Protein AF-A0A062C0X7-F1 (afdb_monomer)

Structure (mmCIF, N/CA/C/O backbone):
data_AF-A0A062C0X7-F1
#
_entry.id   AF-A0A062C0X7-F1
#
loop_
_atom_site.group_PDB
_atom_site.id
_atom_site.type_symbol
_atom_site.label_atom_id
_atom_site.label_alt_id
_atom_site.label_comp_id
_atom_site.label_asym_id
_atom_site.label_entity_id
_atom_site.label_seq_id
_atom_site.pdbx_PDB_ins_code
_atom_site.Cartn_x
_atom_site.Cartn_y
_atom_site.Cartn_z
_atom_site.occupancy
_atom_site.B_iso_or_equiv
_atom_site.auth_seq_id
_atom_site.auth_comp_id
_atom_site.auth_asym_id
_atom_site.auth_atom_id
_atom_site.pdbx_PDB_model_num
ATOM 1 N N . MET A 1 1 ? 6.723 -10.544 23.590 1.00 37.66 1 MET A N 1
ATOM 2 C CA . MET A 1 1 ? 6.795 -9.150 24.077 1.00 37.66 1 MET A CA 1
ATOM 3 C C . MET A 1 1 ? 6.957 -8.246 22.869 1.00 37.66 1 MET A C 1
ATOM 5 O O . MET A 1 1 ? 8.029 -8.246 22.276 1.00 37.66 1 MET A O 1
ATOM 9 N N . LEU A 1 2 ? 5.898 -7.545 22.465 1.00 44.78 2 LEU A N 1
ATOM 10 C CA . LEU A 1 2 ? 5.994 -6.515 21.433 1.00 44.78 2 LEU A CA 1
ATOM 11 C C . LEU A 1 2 ? 6.713 -5.328 22.083 1.00 44.78 2 LEU A C 1
ATOM 13 O O . LEU A 1 2 ? 6.116 -4.580 22.854 1.00 44.78 2 LEU A O 1
ATOM 17 N N . LYS A 1 3 ? 8.029 -5.214 21.879 1.00 45.06 3 LYS A N 1
ATOM 18 C CA . LYS A 1 3 ? 8.719 -3.969 22.209 1.00 45.06 3 LYS A CA 1
ATOM 19 C C . LYS A 1 3 ? 8.150 -2.934 21.256 1.00 45.06 3 LYS A C 1
ATOM 21 O O . LYS A 1 3 ? 8.408 -3.024 20.059 1.00 45.06 3 LYS A O 1
ATOM 26 N N . SER A 1 4 ? 7.370 -2.006 21.799 1.00 49.19 4 SER A N 1
ATOM 27 C CA . SER A 1 4 ? 7.008 -0.742 21.176 1.00 49.19 4 SER A CA 1
ATOM 28 C C . SER A 1 4 ? 8.293 -0.029 20.756 1.00 49.19 4 SER A C 1
ATOM 30 O O . SER A 1 4 ? 8.826 0.800 21.486 1.00 49.19 4 SER A O 1
ATOM 32 N N . LYS A 1 5 ? 8.858 -0.416 19.609 1.00 49.34 5 LYS A N 1
ATOM 33 C CA . LYS A 1 5 ? 9.753 0.449 18.865 1.00 49.34 5 LYS A CA 1
ATOM 34 C C . LYS A 1 5 ? 8.842 1.542 18.360 1.00 49.34 5 LYS A C 1
ATOM 36 O O . LYS A 1 5 ? 7.979 1.301 17.522 1.00 49.34 5 LYS A O 1
ATOM 41 N N . GLU A 1 6 ? 8.978 2.688 19.003 1.00 50.28 6 GLU A N 1
ATOM 42 C CA . GLU A 1 6 ? 8.468 3.969 18.559 1.00 50.28 6 GLU A CA 1
ATOM 43 C C . GLU A 1 6 ? 8.506 3.992 17.031 1.00 50.28 6 GLU A C 1
ATOM 45 O O . GLU A 1 6 ? 9.570 3.823 16.433 1.00 50.28 6 GLU A O 1
ATOM 50 N N . TYR A 1 7 ? 7.333 4.096 16.405 1.00 51.78 7 TYR A N 1
ATOM 51 C CA . TYR A 1 7 ? 7.237 4.347 14.978 1.00 51.78 7 TYR A CA 1
ATOM 52 C C . TYR A 1 7 ? 8.025 5.627 14.703 1.00 51.78 7 TYR A C 1
ATOM 54 O O . TYR A 1 7 ? 7.555 6.725 14.995 1.00 51.78 7 TYR A O 1
ATOM 62 N N . GLN A 1 8 ? 9.259 5.486 14.220 1.00 49.91 8 GLN A N 1
ATOM 63 C CA . GLN A 1 8 ? 10.068 6.627 13.835 1.00 49.91 8 GLN A CA 1
ATOM 64 C C . GLN A 1 8 ? 9.424 7.228 12.593 1.00 49.91 8 GLN A C 1
ATOM 66 O O . GLN A 1 8 ? 9.291 6.576 11.557 1.00 49.91 8 GLN A O 1
ATOM 71 N N . LEU A 1 9 ? 8.972 8.471 12.737 1.00 52.47 9 LEU A N 1
ATOM 72 C CA . LEU A 1 9 ? 8.406 9.265 11.662 1.00 52.47 9 LEU A CA 1
ATOM 73 C C . LEU A 1 9 ? 9.461 9.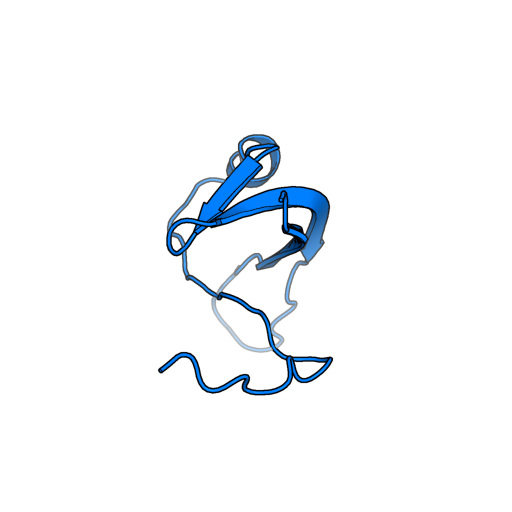375 10.546 1.00 52.47 9 LEU A C 1
ATOM 75 O O . LEU A 1 9 ? 10.433 10.110 10.693 1.00 52.47 9 LEU A O 1
ATOM 79 N N . GLY A 1 10 ? 9.302 8.602 9.471 1.00 57.47 10 GLY A N 1
ATOM 80 C CA . GLY A 1 10 ? 10.243 8.581 8.346 1.00 57.47 10 GLY A CA 1
ATOM 81 C C . GLY A 1 10 ? 10.611 7.194 7.815 1.00 57.47 10 GLY A C 1
ATOM 82 O O . GLY A 1 10 ? 11.080 7.117 6.684 1.00 57.47 10 GLY A O 1
ATOM 83 N N . THR A 1 11 ? 10.360 6.112 8.561 1.00 67.06 11 THR A N 1
ATOM 84 C CA . THR A 1 11 ? 10.640 4.741 8.088 1.00 67.06 11 THR A CA 1
ATOM 85 C C . THR A 1 11 ? 9.345 4.036 7.672 1.00 67.06 11 THR A C 1
ATOM 87 O O . THR A 1 11 ? 8.391 4.040 8.460 1.00 67.06 11 THR A O 1
ATOM 90 N N . PRO A 1 12 ? 9.268 3.430 6.469 1.00 67.19 12 PRO A N 1
ATOM 91 C CA . PRO A 1 12 ? 8.098 2.658 6.071 1.00 67.19 12 PRO A CA 1
ATOM 92 C C . PRO A 1 12 ? 7.884 1.475 7.024 1.00 67.19 12 PRO A C 1
ATOM 94 O O . PRO A 1 12 ? 8.823 0.812 7.457 1.00 67.19 12 PRO A O 1
ATOM 97 N N . LEU A 1 13 ? 6.619 1.224 7.359 1.00 73.75 13 LEU A N 1
ATOM 98 C CA . LEU A 1 13 ? 6.191 0.122 8.231 1.00 73.75 13 LEU A CA 1
ATOM 99 C C . LEU A 1 13 ? 6.501 -1.248 7.602 1.00 73.75 13 LEU A C 1
ATOM 101 O O . LEU A 1 13 ? 6.730 -2.229 8.308 1.00 73.75 13 LEU A O 1
ATOM 105 N N . PHE A 1 14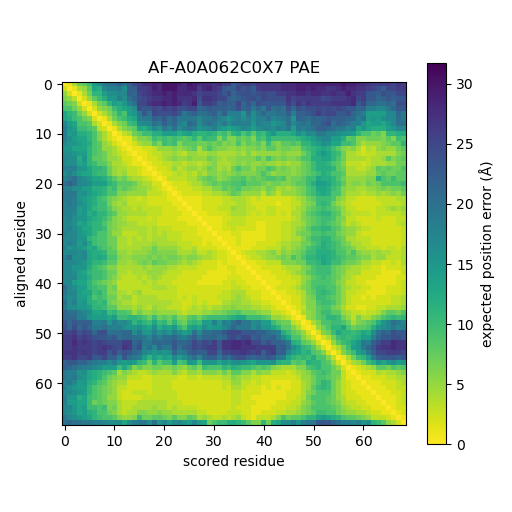 ? 6.503 -1.279 6.271 1.00 82.19 14 PHE A N 1
ATOM 106 C CA . PHE A 1 14 ? 6.778 -2.419 5.415 1.00 82.19 14 PHE A CA 1
ATOM 107 C C . PHE A 1 14 ? 7.252 -1.898 4.052 1.00 82.19 14 PHE A C 1
ATOM 109 O O . PHE A 1 14 ? 6.718 -0.901 3.559 1.00 82.19 14 PHE A O 1
ATOM 116 N N . GLU A 1 15 ? 8.239 -2.564 3.465 1.00 83.19 15 GLU A N 1
ATOM 117 C CA . GLU A 1 15 ? 8.736 -2.313 2.114 1.00 83.19 15 GLU A CA 1
ATOM 118 C C . GLU A 1 15 ? 8.973 -3.671 1.451 1.00 83.19 15 GLU A C 1
ATOM 120 O O . GLU A 1 15 ? 9.519 -4.579 2.080 1.00 83.19 15 GLU A O 1
ATOM 125 N N . GLU A 1 16 ? 8.517 -3.814 0.211 1.00 85.06 16 GLU A N 1
ATOM 126 C CA . GLU A 1 16 ? 8.628 -5.042 -0.569 1.00 85.06 16 GLU A CA 1
ATOM 127 C C . GLU A 1 16 ? 8.821 -4.688 -2.039 1.00 85.06 16 GLU A C 1
ATOM 129 O O . GLU A 1 16 ? 8.166 -3.784 -2.566 1.00 85.06 16 GLU A O 1
ATOM 134 N N . GLU A 1 17 ? 9.727 -5.411 -2.688 1.00 84.50 17 GLU A N 1
ATOM 135 C CA . GLU A 1 17 ? 9.947 -5.338 -4.125 1.00 84.50 17 GLU A CA 1
ATOM 136 C C . GLU A 1 17 ? 9.028 -6.344 -4.818 1.00 84.50 17 GLU A C 1
ATOM 138 O O . GLU A 1 17 ? 9.002 -7.528 -4.479 1.00 84.50 17 GLU A O 1
ATOM 143 N N . LEU A 1 18 ? 8.252 -5.860 -5.783 1.00 83.12 18 LEU A N 1
ATOM 144 C CA . LEU A 1 18 ? 7.224 -6.632 -6.469 1.00 83.12 18 LEU A CA 1
ATOM 145 C C . LEU A 1 18 ? 7.480 -6.614 -7.976 1.00 83.12 18 LEU A C 1
ATOM 147 O O . LEU A 1 18 ? 7.534 -5.543 -8.577 1.00 83.12 18 LEU A O 1
ATOM 151 N N . ASP A 1 19 ? 7.560 -7.793 -8.594 1.00 86.00 19 ASP A N 1
ATOM 152 C CA . ASP A 1 19 ? 7.583 -7.948 -10.054 1.00 86.00 19 ASP A CA 1
ATOM 153 C C . ASP A 1 19 ? 6.141 -7.969 -10.587 1.00 86.00 19 ASP A C 1
ATOM 155 O O . ASP A 1 19 ? 5.527 -9.017 -10.795 1.00 86.00 19 ASP A O 1
ATOM 159 N N . VAL A 1 20 ? 5.538 -6.783 -10.688 1.00 85.44 20 VAL A N 1
ATOM 160 C CA . VAL A 1 20 ? 4.122 -6.598 -11.042 1.00 85.44 20 VAL A CA 1
ATOM 161 C C . VAL A 1 20 ? 3.954 -5.632 -12.209 1.00 85.44 20 VAL A C 1
ATOM 163 O O . VAL A 1 20 ? 4.738 -4.710 -12.413 1.00 85.44 20 VAL A O 1
ATOM 166 N N . GLY A 1 21 ? 2.887 -5.829 -12.987 1.00 84.31 21 GLY A N 1
ATOM 167 C CA . GLY A 1 21 ? 2.557 -4.956 -14.112 1.00 84.31 21 GLY A CA 1
ATOM 168 C C . GLY A 1 21 ? 2.017 -3.585 -13.687 1.00 84.31 21 GLY A C 1
ATOM 169 O O . GLY A 1 21 ? 1.587 -3.373 -12.553 1.00 84.31 21 GLY A O 1
ATOM 170 N N . SER A 1 22 ? 1.929 -2.663 -14.648 1.00 81.81 22 SER A N 1
ATOM 171 C CA . SER A 1 22 ? 1.485 -1.270 -14.445 1.00 81.81 22 SER A CA 1
ATOM 172 C C . SER A 1 22 ? 0.070 -1.102 -13.870 1.00 81.81 22 SER A C 1
ATOM 174 O O . SER A 1 22 ? -0.263 -0.035 -13.363 1.00 81.81 22 SER A O 1
ATOM 176 N N . GLN A 1 23 ? -0.763 -2.144 -13.912 1.00 87.88 23 GLN A N 1
ATOM 177 C CA . GLN A 1 23 ? -2.122 -2.142 -13.354 1.00 87.88 23 GLN A CA 1
ATOM 178 C C . GLN A 1 23 ? -2.155 -2.314 -11.829 1.00 87.88 23 GLN A C 1
ATOM 180 O O . GLN A 1 23 ? -3.209 -2.143 -11.215 1.00 87.88 23 GLN A O 1
ATOM 185 N N . TYR A 1 24 ? -1.027 -2.666 -11.203 1.00 89.00 24 TYR A N 1
ATOM 186 C CA . TYR A 1 24 ? -0.985 -2.992 -9.779 1.00 89.00 24 TYR A CA 1
ATOM 187 C C . TYR A 1 24 ? -1.462 -1.837 -8.892 1.00 89.00 24 TYR A C 1
ATOM 189 O O . TYR A 1 24 ? -2.182 -2.057 -7.921 1.00 89.00 24 TYR A O 1
ATOM 197 N N . PHE A 1 25 ? -1.148 -0.594 -9.267 1.00 89.50 25 PHE A N 1
ATOM 198 C CA . PHE A 1 25 ? -1.570 0.600 -8.533 1.00 89.50 25 PHE A CA 1
ATOM 199 C C . PHE A 1 25 ? -3.092 0.669 -8.318 1.00 89.50 25 PHE A C 1
ATOM 201 O O . PHE A 1 25 ? -3.566 1.031 -7.233 1.00 89.50 25 PHE A O 1
ATOM 208 N N . ASP A 1 26 ? -3.877 0.286 -9.324 1.00 90.31 26 ASP A N 1
ATOM 209 C CA . ASP A 1 26 ? -5.339 0.270 -9.251 1.00 90.31 26 ASP A CA 1
ATOM 210 C C . ASP A 1 26 ? -5.873 -0.921 -8.450 1.00 90.31 26 ASP A C 1
ATOM 212 O O . ASP A 1 26 ? -6.929 -0.814 -7.827 1.00 90.31 26 ASP A O 1
ATOM 216 N N . GLN A 1 27 ? -5.111 -2.014 -8.401 1.00 92.31 27 GLN A N 1
ATOM 217 C CA . GLN A 1 27 ? -5.462 -3.248 -7.697 1.00 92.31 27 GLN A CA 1
ATOM 218 C C . GLN A 1 27 ? -5.163 -3.210 -6.191 1.00 92.31 27 GLN A C 1
ATOM 220 O O . GLN A 1 27 ? -5.612 -4.102 -5.471 1.00 92.31 27 GLN A O 1
ATOM 225 N N . ILE A 1 2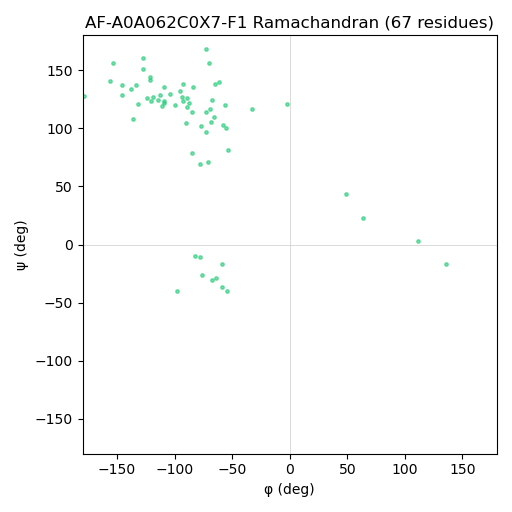8 ? -4.455 -2.186 -5.692 1.00 91.38 28 ILE A N 1
ATOM 226 C CA . ILE A 1 28 ? -4.175 -2.042 -4.255 1.00 91.38 28 ILE A CA 1
ATOM 227 C C . ILE A 1 28 ? -5.498 -2.040 -3.469 1.00 91.38 28 ILE A C 1
ATOM 229 O O . ILE A 1 28 ? -6.338 -1.154 -3.686 1.00 91.38 28 ILE A O 1
ATOM 233 N N . PRO A 1 29 ? -5.692 -2.999 -2.543 1.00 93.38 29 PRO A N 1
ATOM 234 C CA . PRO A 1 29 ? -6.954 -3.171 -1.845 1.00 93.38 29 PRO A CA 1
ATOM 235 C C . PRO A 1 29 ? -7.203 -2.030 -0.860 1.00 93.38 29 PRO A C 1
ATOM 237 O O . PRO A 1 29 ? -6.284 -1.395 -0.348 1.00 93.38 29 PRO A O 1
ATOM 240 N N . LYS A 1 30 ? -8.476 -1.793 -0.532 1.00 93.94 30 LYS A N 1
ATOM 241 C CA . LYS A 1 30 ? -8.853 -0.792 0.478 1.00 93.94 30 LYS A CA 1
ATOM 242 C C . LYS A 1 30 ? -8.414 -1.194 1.891 1.00 93.94 30 LYS A C 1
ATOM 244 O O . LYS A 1 30 ? -8.151 -0.315 2.707 1.00 93.94 30 LYS A O 1
ATOM 249 N N . ILE A 1 31 ? -8.363 -2.498 2.167 1.00 93.44 31 ILE A N 1
ATOM 250 C CA . ILE A 1 31 ? -7.919 -3.078 3.436 1.00 93.44 31 ILE A CA 1
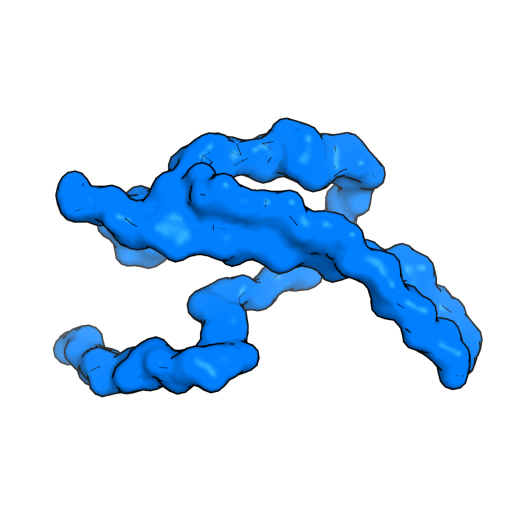ATOM 251 C C . ILE A 1 31 ? -6.702 -3.963 3.165 1.00 93.44 31 ILE A C 1
ATOM 253 O O . ILE A 1 31 ? -6.765 -4.843 2.310 1.00 93.44 31 ILE A O 1
ATOM 257 N N . ILE A 1 32 ? -5.615 -3.725 3.891 1.00 90.75 32 ILE A N 1
ATOM 258 C CA . ILE A 1 32 ? -4.383 -4.515 3.859 1.00 90.75 32 ILE A CA 1
ATOM 259 C C . ILE A 1 32 ? -4.303 -5.284 5.175 1.00 90.75 32 ILE A C 1
ATOM 261 O O . ILE A 1 32 ? -4.323 -4.672 6.240 1.00 90.75 32 ILE A O 1
ATOM 265 N N . ASN A 1 33 ? -4.205 -6.610 5.1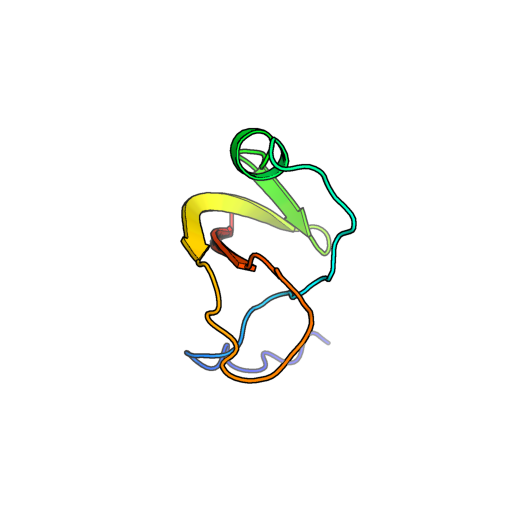07 1.00 90.31 33 ASN A N 1
ATOM 266 C CA . ASN A 1 33 ? -3.954 -7.437 6.283 1.00 90.31 33 ASN A CA 1
ATOM 267 C C . ASN A 1 33 ? -2.446 -7.653 6.430 1.00 90.31 33 ASN A C 1
ATOM 269 O O . ASN A 1 33 ? -1.791 -8.131 5.503 1.00 90.31 33 ASN A O 1
ATOM 273 N N . TYR A 1 34 ? -1.891 -7.290 7.582 1.00 86.06 34 TYR A N 1
ATOM 274 C CA . TYR A 1 34 ? -0.471 -7.459 7.865 1.00 86.06 34 TYR A CA 1
ATOM 275 C C . TYR A 1 34 ? -0.250 -7.770 9.344 1.00 86.06 34 TYR A C 1
ATOM 277 O O . TYR A 1 34 ? -0.753 -7.067 10.215 1.00 86.06 34 TYR A O 1
ATOM 285 N N . GLN A 1 35 ? 0.501 -8.837 9.635 1.00 86.25 35 GLN A N 1
ATOM 286 C CA . GLN A 1 35 ? 0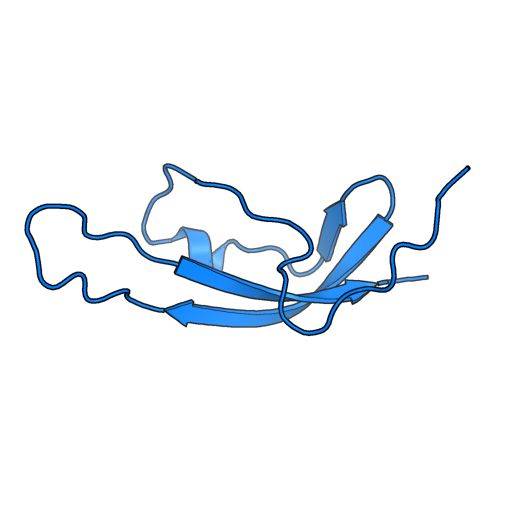.785 -9.309 11.000 1.00 86.25 35 GLN A CA 1
ATOM 287 C C . GLN A 1 35 ? -0.463 -9.429 11.900 1.00 86.25 35 GLN A C 1
ATOM 289 O O . GLN A 1 35 ? -0.428 -9.042 13.064 1.00 86.25 35 GLN A O 1
ATOM 294 N N . ASN A 1 36 ? -1.565 -9.980 11.377 1.00 85.81 36 ASN A N 1
ATOM 295 C CA . ASN A 1 36 ? -2.830 -10.129 12.113 1.00 85.81 36 ASN A CA 1
ATOM 296 C C . ASN A 1 36 ? -3.486 -8.787 12.515 1.00 85.81 36 ASN A C 1
ATOM 298 O O . ASN A 1 36 ? -4.287 -8.738 13.448 1.00 85.81 36 ASN A O 1
ATOM 302 N N . HIS A 1 37 ? -3.154 -7.708 11.804 1.00 86.38 37 HIS A N 1
ATOM 303 C CA . HIS A 1 37 ? -3.803 -6.408 11.903 1.00 86.38 37 HIS A CA 1
ATOM 304 C C . HIS A 1 37 ? -4.376 -6.004 10.549 1.00 86.38 37 HIS A C 1
ATOM 306 O O . HIS A 1 37 ? -3.745 -6.206 9.509 1.00 86.38 37 HIS A O 1
ATOM 312 N N . ASP A 1 38 ? -5.553 -5.390 10.582 1.00 90.44 38 ASP A N 1
ATOM 313 C CA . ASP A 1 38 ? -6.174 -4.816 9.399 1.00 90.44 38 ASP A CA 1
ATOM 314 C C . ASP A 1 38 ? -5.845 -3.330 9.303 1.00 90.44 38 ASP A C 1
ATOM 316 O O . ASP A 1 38 ? -5.989 -2.566 10.259 1.00 90.44 38 ASP A O 1
ATOM 320 N N . PHE A 1 39 ? -5.420 -2.907 8.121 1.00 91.81 39 PHE A N 1
ATOM 321 C CA . PHE A 1 39 ? -5.041 -1.538 7.828 1.00 91.81 39 PHE A CA 1
ATOM 322 C C . PHE A 1 39 ? -5.916 -0.981 6.710 1.00 91.81 39 PHE A C 1
ATOM 324 O O . PHE A 1 39 ? -5.970 -1.526 5.612 1.00 91.81 39 PHE A O 1
ATOM 331 N N . CYS A 1 40 ? -6.594 0.135 6.961 1.00 94.12 40 CYS A N 1
ATOM 332 C CA . CYS A 1 40 ? -7.382 0.832 5.951 1.00 94.12 40 CYS A CA 1
ATOM 333 C C . CYS A 1 40 ? -6.502 1.816 5.179 1.00 94.12 40 CYS A C 1
ATOM 335 O O . CYS A 1 40 ? -5.917 2.732 5.768 1.00 94.12 40 CYS A O 1
ATOM 337 N N . VAL A 1 41 ? -6.439 1.650 3.859 1.00 93.38 41 VAL A N 1
ATOM 338 C CA . VAL A 1 41 ? -5.718 2.548 2.955 1.00 93.38 41 VAL A CA 1
ATOM 339 C C . VAL A 1 41 ? -6.405 3.909 2.920 1.00 93.38 41 VAL A C 1
ATOM 341 O O . VAL A 1 41 ? -7.597 4.026 2.629 1.00 93.38 41 VAL A O 1
ATOM 344 N N . LYS A 1 42 ? -5.636 4.958 3.216 1.00 94.81 42 LYS A N 1
ATOM 345 C CA . LYS A 1 42 ? -6.07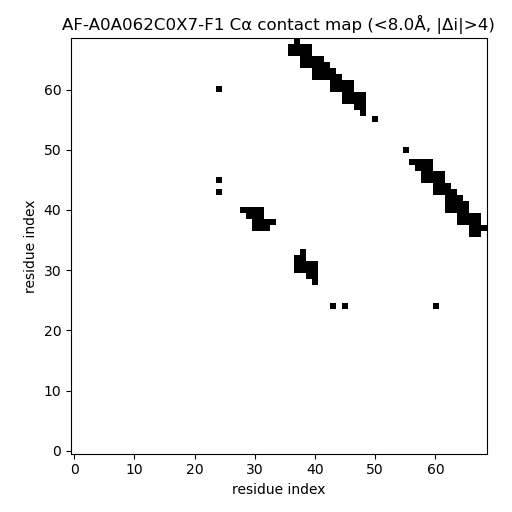6 6.356 3.142 1.00 94.81 42 LYS A CA 1
ATOM 346 C C . LYS A 1 42 ? -5.652 7.026 1.853 1.00 94.81 42 LYS A C 1
ATOM 348 O O . LYS A 1 42 ? -6.438 7.776 1.282 1.00 94.81 42 LYS A O 1
ATOM 353 N N . SER A 1 43 ? -4.438 6.750 1.399 1.00 93.06 43 SER A N 1
ATOM 354 C CA . SER A 1 43 ? -3.938 7.258 0.127 1.00 93.06 43 SER A CA 1
ATOM 355 C C . SER A 1 43 ? -2.873 6.334 -0.446 1.00 93.06 43 SER A C 1
ATOM 357 O O . SER A 1 43 ? -2.211 5.596 0.283 1.00 93.06 43 SER A O 1
ATOM 359 N N . LYS A 1 44 ? -2.709 6.410 -1.763 1.00 93.19 44 LYS A N 1
ATOM 360 C CA . LYS A 1 44 ? -1.647 5.756 -2.522 1.00 93.19 44 LYS A CA 1
ATOM 361 C C . LYS A 1 44 ? -1.054 6.763 -3.501 1.00 93.19 44 LYS A C 1
ATOM 363 O O . LYS A 1 44 ? -1.799 7.527 -4.112 1.00 93.19 44 LYS A O 1
ATOM 368 N N . GLU A 1 45 ? 0.265 6.782 -3.612 1.00 91.50 45 GLU A N 1
ATOM 369 C CA . GLU A 1 45 ? 1.014 7.749 -4.416 1.00 91.50 45 GLU A CA 1
ATOM 370 C C . GLU A 1 45 ? 2.034 6.985 -5.270 1.00 91.50 45 GLU A C 1
ATOM 372 O O . GLU A 1 45 ? 2.870 6.266 -4.725 1.00 91.50 45 GLU A O 1
ATOM 377 N N . LEU A 1 46 ? 1.953 7.111 -6.599 1.00 87.94 46 LEU A N 1
ATOM 378 C CA . LEU A 1 46 ? 2.930 6.536 -7.528 1.00 87.94 46 LEU A CA 1
ATOM 379 C C . LEU A 1 46 ? 4.045 7.557 -7.754 1.00 87.94 46 LEU A C 1
ATOM 381 O O . LEU A 1 46 ? 3.799 8.653 -8.257 1.00 87.94 46 LEU A O 1
ATOM 385 N N . SER A 1 47 ? 5.267 7.200 -7.384 1.00 81.94 47 SER A N 1
ATOM 386 C CA . SER A 1 47 ? 6.454 8.030 -7.557 1.00 81.94 47 SER A CA 1
ATOM 387 C C . SER A 1 47 ? 7.408 7.367 -8.539 1.00 81.94 47 SER A C 1
ATOM 389 O O . SER A 1 47 ? 7.833 6.227 -8.350 1.00 81.94 47 SER A O 1
ATOM 391 N N . ARG A 1 48 ? 7.774 8.102 -9.593 1.00 71.75 48 ARG A N 1
ATOM 392 C CA . ARG A 1 48 ? 8.839 7.696 -10.512 1.00 71.75 48 ARG A CA 1
ATOM 393 C C . ARG A 1 48 ? 10.166 8.153 -9.921 1.00 71.75 48 ARG A C 1
ATOM 395 O O . ARG A 1 48 ? 10.405 9.359 -9.832 1.00 71.75 48 ARG A O 1
ATOM 402 N N . LYS A 1 49 ? 11.034 7.223 -9.526 1.00 64.88 49 LYS A N 1
ATOM 403 C CA . LYS A 1 49 ? 12.425 7.586 -9.242 1.00 64.88 49 LYS A CA 1
ATOM 404 C C . LYS A 1 49 ? 13.103 7.860 -10.584 1.00 64.88 49 LYS A C 1
ATOM 406 O O . LYS A 1 49 ? 13.235 6.968 -11.409 1.00 64.88 49 LYS A O 1
ATOM 411 N N . GLN A 1 50 ? 13.496 9.109 -10.827 1.00 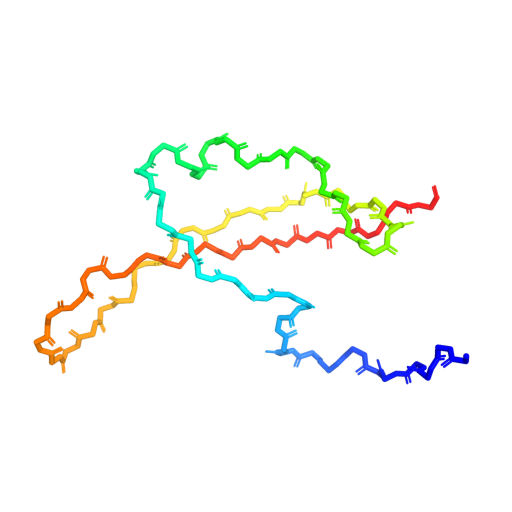53.22 50 GLN A N 1
ATOM 412 C CA . GLN A 1 50 ? 14.483 9.394 -11.866 1.00 53.22 50 GLN A CA 1
ATOM 413 C C . GLN A 1 50 ? 15.843 9.012 -11.297 1.00 53.22 50 GLN A C 1
ATOM 415 O O . GLN A 1 50 ? 16.387 9.734 -10.461 1.00 53.22 50 GLN A O 1
ATOM 420 N N . ILE A 1 51 ? 16.357 7.858 -11.704 1.00 55.03 51 ILE A N 1
ATOM 421 C CA . ILE A 1 51 ? 17.730 7.467 -11.407 1.00 55.03 51 ILE A CA 1
ATOM 422 C C . ILE A 1 51 ? 18.574 8.004 -12.567 1.00 55.03 51 ILE A C 1
ATOM 424 O O . ILE A 1 51 ? 18.482 7.514 -13.689 1.00 55.03 51 ILE A O 1
ATOM 428 N N . PHE A 1 52 ? 19.317 9.088 -12.326 1.00 53.12 52 PHE A N 1
ATOM 429 C CA . PHE A 1 52 ? 20.354 9.576 -13.239 1.00 53.12 52 PHE A CA 1
ATOM 430 C C . PHE A 1 52 ? 21.600 8.705 -13.062 1.00 53.12 52 PHE A C 1
ATOM 432 O O . PHE A 1 52 ? 22.561 9.133 -12.438 1.00 53.12 52 PHE A O 1
ATOM 439 N N . ASP A 1 53 ? 21.503 7.457 -13.496 1.00 47.34 53 ASP A N 1
ATOM 440 C CA . ASP A 1 53 ? 22.589 6.604 -13.981 1.00 47.34 53 ASP A CA 1
ATOM 441 C C . ASP A 1 53 ? 21.926 5.280 -14.381 1.00 47.34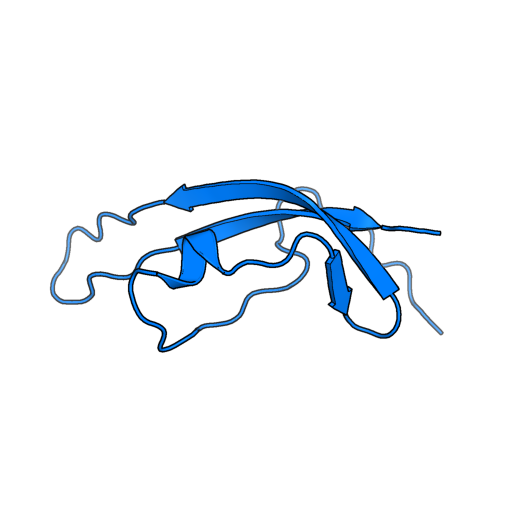 53 ASP A C 1
ATOM 443 O O . ASP A 1 53 ? 21.105 4.747 -13.635 1.00 47.34 53 ASP A O 1
ATOM 447 N N . ASP A 1 54 ? 22.207 4.849 -15.606 1.00 50.59 54 ASP A N 1
ATOM 448 C CA . ASP A 1 54 ? 21.838 3.597 -16.265 1.00 50.59 54 ASP A CA 1
ATOM 449 C C . ASP A 1 54 ? 21.039 2.546 -15.451 1.00 50.59 54 ASP A C 1
ATOM 451 O O . ASP A 1 54 ? 21.531 1.919 -14.516 1.00 50.59 54 ASP A O 1
ATOM 455 N N . PHE A 1 55 ? 19.854 2.235 -15.993 1.00 51.06 55 PHE A N 1
ATOM 456 C CA . PHE A 1 55 ? 19.323 0.874 -16.185 1.00 51.06 55 PHE A CA 1
ATOM 457 C C . PHE A 1 55 ? 18.126 0.321 -15.398 1.00 51.06 55 PHE A C 1
ATOM 459 O O . PHE A 1 55 ? 17.723 -0.792 -15.724 1.00 51.06 55 PHE A O 1
ATOM 466 N N . GLU A 1 56 ? 17.437 1.052 -14.515 1.00 52.88 56 GLU A N 1
ATOM 467 C CA . GLU A 1 56 ? 16.173 0.524 -13.954 1.00 52.88 56 GLU A CA 1
ATOM 468 C C . GLU A 1 56 ? 15.044 1.559 -13.903 1.00 52.88 56 GLU A C 1
ATOM 470 O O . GLU A 1 56 ? 15.027 2.472 -13.075 1.00 52.88 56 GLU A O 1
ATOM 475 N N . GLU A 1 57 ? 14.044 1.390 -14.780 1.00 63.84 57 GLU A N 1
ATOM 476 C CA . GLU A 1 57 ? 12.738 2.045 -14.655 1.00 63.84 57 GLU A CA 1
ATOM 477 C C . GLU A 1 57 ? 11.972 1.408 -13.485 1.00 63.84 57 GLU A C 1
ATOM 479 O O . GLU A 1 57 ? 11.015 0.662 -13.666 1.00 63.84 57 GLU A O 1
ATOM 484 N N . SER A 1 58 ? 12.418 1.676 -12.258 1.00 70.25 58 SER A N 1
ATOM 485 C CA . SER A 1 58 ? 11.697 1.267 -11.056 1.00 70.25 58 SER A CA 1
ATOM 486 C C . SER A 1 58 ? 10.617 2.296 -10.710 1.00 70.25 58 SER A C 1
ATOM 488 O O . SER A 1 58 ? 10.813 3.518 -10.757 1.00 70.25 58 SER A O 1
ATOM 490 N N . GLN A 1 59 ? 9.433 1.794 -10.369 1.00 80.19 59 GLN A N 1
ATOM 491 C CA . GLN A 1 59 ? 8.324 2.595 -9.867 1.00 80.19 59 GLN A CA 1
ATOM 492 C C . GLN A 1 59 ? 8.123 2.294 -8.391 1.00 80.19 59 GLN A C 1
ATOM 494 O O . GLN A 1 59 ? 8.125 1.140 -7.976 1.00 80.19 59 GLN A O 1
ATOM 499 N N . VAL A 1 60 ? 7.927 3.341 -7.596 1.00 86.81 60 VAL A N 1
ATOM 500 C CA . VAL A 1 60 ? 7.688 3.201 -6.160 1.00 86.81 60 VAL A CA 1
ATOM 501 C C . VAL A 1 60 ? 6.262 3.627 -5.868 1.00 86.81 60 VAL A C 1
ATOM 503 O O . VAL A 1 60 ? 5.849 4.724 -6.246 1.00 86.81 60 VAL A O 1
ATOM 506 N N . ILE A 1 61 ? 5.512 2.779 -5.170 1.00 89.50 61 ILE A N 1
ATOM 507 C CA . ILE A 1 61 ? 4.175 3.120 -4.688 1.00 89.50 61 ILE A CA 1
ATOM 508 C C . ILE A 1 61 ? 4.226 3.283 -3.176 1.00 89.50 61 ILE A C 1
ATOM 510 O O . ILE A 1 61 ? 4.560 2.354 -2.448 1.00 89.50 61 ILE A O 1
ATOM 514 N N . ILE A 1 62 ? 3.849 4.466 -2.700 1.00 89.75 62 ILE A N 1
ATOM 515 C CA . ILE A 1 62 ? 3.752 4.761 -1.271 1.00 89.75 62 ILE A CA 1
ATOM 516 C C . ILE A 1 62 ? 2.287 4.653 -0.865 1.00 89.75 62 ILE A C 1
ATOM 518 O O . ILE A 1 62 ? 1.442 5.391 -1.374 1.00 89.75 62 ILE A O 1
ATOM 522 N N . VAL A 1 63 ? 1.983 3.755 0.072 1.00 90.38 63 VAL A N 1
ATOM 523 C CA . VAL A 1 63 ? 0.627 3.554 0.598 1.00 90.38 63 VAL A CA 1
ATOM 524 C C . VAL A 1 63 ? 0.568 4.033 2.043 1.00 90.38 63 VAL A C 1
ATOM 526 O O . VAL A 1 63 ? 1.262 3.514 2.915 1.00 90.38 63 VAL A O 1
ATOM 529 N N . LYS A 1 64 ? -0.279 5.029 2.315 1.00 91.62 64 LYS A N 1
ATOM 530 C CA . LYS A 1 64 ? -0.553 5.500 3.678 1.00 91.62 64 LYS A CA 1
ATOM 531 C C . LYS A 1 64 ? -1.779 4.783 4.212 1.00 91.62 64 LYS A C 1
ATOM 533 O O . LYS A 1 64 ? -2.844 4.807 3.590 1.00 91.62 64 LYS A O 1
ATOM 538 N N . VAL A 1 65 ? -1.635 4.186 5.387 1.00 90.19 65 VAL A N 1
ATOM 539 C CA . VAL A 1 65 ? -2.677 3.380 6.021 1.00 90.19 65 VAL A CA 1
ATOM 540 C C . VAL A 1 65 ? -2.964 3.834 7.449 1.00 90.19 65 VAL A C 1
ATOM 542 O O . VAL A 1 65 ? -2.140 4.496 8.077 1.00 90.19 65 VAL A O 1
ATOM 545 N N . ILE A 1 66 ? -4.131 3.456 7.967 1.00 90.50 66 ILE A N 1
ATOM 546 C CA . ILE A 1 66 ? -4.457 3.528 9.397 1.00 90.50 66 ILE A CA 1
ATOM 547 C C . ILE A 1 66 ? -4.811 2.137 9.908 1.00 90.50 66 ILE A C 1
ATOM 549 O O . ILE A 1 66 ? -5.451 1.373 9.188 1.00 90.50 66 ILE A O 1
ATOM 553 N N . ALA A 1 67 ? -4.433 1.816 11.141 1.00 88.69 67 ALA A N 1
ATOM 554 C CA . ALA A 1 67 ? -4.894 0.592 11.782 1.00 88.69 67 ALA A CA 1
ATOM 555 C C . ALA A 1 67 ? -6.416 0.649 12.001 1.00 88.69 67 ALA A C 1
ATOM 557 O O . ALA A 1 67 ? -6.959 1.694 12.377 1.00 88.69 67 ALA A O 1
ATOM 558 N N . LEU A 1 68 ? -7.090 -0.465 11.739 1.00 85.00 68 LEU A N 1
ATOM 559 C CA . LEU A 1 68 ? -8.455 -0.721 12.172 1.00 85.00 68 LEU A CA 1
ATOM 560 C C . LEU A 1 68 ? -8.400 -1.467 13.512 1.00 85.00 68 LEU A C 1
ATOM 562 O O . LEU A 1 68 ? -7.540 -2.326 13.705 1.00 85.00 68 LEU A O 1
ATOM 566 N N . ASN A 1 69 ? -9.277 -1.075 14.437 1.00 67.69 69 ASN A N 1
ATOM 567 C CA . ASN A 1 69 ? -9.411 -1.694 15.758 1.00 67.69 69 ASN A CA 1
ATOM 568 C C . ASN A 1 69 ? -10.263 -2.958 15.697 1.00 67.69 69 ASN A C 1
ATOM 570 O O . ASN A 1 69 ? -11.267 -2.934 14.947 1.00 67.69 69 ASN A O 1
#

Foldseek 3Di:
DPPPPPPPVPDDPDDDDDPDDPCVQVVPDQWDQDPNWIKGWPDKDKDFDPDPDDDDRDIDIDTDTDTDD

pLDDT: mean 76.74, std 16.98, range [37.66, 94.81]

Sequence (69 aa):
MLKSKEYQLGTPLFEEELDVGSQYFDQIPKIINYQNHDFCVKSKELSRKQIFDDFEESQVIIVKVIALN

Mean predicted aligned error: 9.49 Å

Radius of gyration: 14.58 Å; Cα contacts (8 Å, |Δi|>4): 64; chains: 1; bounding box: 32×20×40 Å

Solvent-accessible surface area (backbone atoms only — not comparable to full-atom values): 4897 Å² total; per-residue (Å²): 133,86,76,84,69,72,82,58,91,87,63,76,95,71,87,81,91,74,99,70,63,91,64,50,76,78,65,60,60,62,63,46,79,52,96,97,39,46,26,39,55,76,46,75,45,84,42,75,61,83,66,95,62,92,89,68,95,52,75,46,74,51,72,44,66,41,80,57,133

Secondary structure (DSSP, 8-state):
--------TTS-S--------TTHHHH--SEEEETTEEEEEEEEEEEE---SSSS---EEEEEEEEE--

Nearest PDB structures (foldseek):
  8t2x-assembly1_eI  TM=3.346E-01  e=3.381E+00  Saccharomyces cerevisiae
  8rdw-assembly1_Qb  TM=4.933E-01  e=9.450E+00  Psychrobacter urativorans